Protein AF-A0A5E8VHM6-F1 (afdb_monomer)

pLDDT: mean 80.59, std 12.88, range [47.75, 95.38]

Structure (mmCIF, N/CA/C/O backbone):
data_AF-A0A5E8VHM6-F1
#
_entry.id   AF-A0A5E8VHM6-F1
#
loop_
_atom_site.group_PDB
_atom_site.id
_atom_site.type_symbol
_atom_site.label_atom_id
_atom_site.label_alt_id
_atom_site.label_comp_id
_atom_site.label_asym_id
_atom_site.label_entity_id
_atom_site.label_seq_id
_atom_site.pdbx_PDB_ins_code
_atom_site.Cartn_x
_atom_site.Cartn_y
_atom_site.Cartn_z
_atom_site.occupancy
_atom_site.B_iso_or_equiv
_atom_site.auth_seq_id
_atom_site.auth_comp_id
_atom_site.auth_asym_id
_atom_site.auth_atom_id
_atom_site.pdbx_PDB_model_num
ATOM 1 N N . MET A 1 1 ? 40.701 2.471 26.006 1.00 47.75 1 MET A N 1
ATOM 2 C CA . MET A 1 1 ? 39.304 1.970 26.008 1.00 47.75 1 MET A CA 1
ATOM 3 C C . MET A 1 1 ? 38.308 2.893 25.280 1.00 47.75 1 MET A C 1
ATOM 5 O O . MET A 1 1 ? 37.130 2.587 25.246 1.00 47.75 1 MET A O 1
ATOM 9 N N . GLN A 1 2 ? 38.757 3.964 24.609 1.00 55.69 2 GLN A N 1
ATOM 10 C CA . GLN A 1 2 ? 37.887 4.973 23.970 1.00 55.69 2 GLN A CA 1
ATOM 11 C C . GLN A 1 2 ? 37.481 4.650 22.514 1.00 55.69 2 GLN A C 1
ATOM 13 O O . GLN A 1 2 ? 36.574 5.267 21.968 1.00 55.69 2 GLN A O 1
ATOM 18 N N . ARG A 1 3 ? 38.133 3.666 21.874 1.00 55.06 3 ARG A N 1
ATOM 19 C CA . ARG A 1 3 ? 37.876 3.281 20.470 1.00 55.06 3 ARG A CA 1
ATOM 20 C C . ARG A 1 3 ? 36.715 2.293 20.294 1.00 55.06 3 ARG A C 1
ATOM 22 O O . ARG A 1 3 ? 36.226 2.139 19.184 1.00 55.06 3 ARG A O 1
ATOM 29 N N . VAL A 1 4 ? 36.261 1.655 21.377 1.00 59.56 4 VAL A N 1
ATOM 30 C CA . VAL A 1 4 ? 35.176 0.656 21.332 1.00 59.56 4 VAL A CA 1
ATOM 31 C C . VAL A 1 4 ? 33.796 1.330 21.310 1.00 59.56 4 VAL A C 1
ATOM 33 O O . VAL A 1 4 ? 32.890 0.831 20.653 1.00 59.56 4 VAL A O 1
ATOM 36 N N . SER A 1 5 ? 33.648 2.517 21.918 1.00 59.22 5 SER A N 1
ATOM 37 C CA . SER A 1 5 ? 32.377 3.266 21.915 1.00 59.22 5 SER A CA 1
ATOM 38 C C . SER A 1 5 ? 31.912 3.699 20.524 1.00 59.22 5 SER A C 1
ATOM 40 O O . SER A 1 5 ? 30.713 3.715 20.273 1.00 59.22 5 SER A O 1
ATOM 42 N N . PHE A 1 6 ? 32.827 4.021 19.605 1.00 58.91 6 PHE A N 1
ATOM 43 C CA . PHE A 1 6 ? 32.443 4.471 18.260 1.00 58.91 6 PHE A CA 1
ATOM 44 C C . PHE A 1 6 ? 31.934 3.336 17.361 1.00 58.91 6 PHE A C 1
ATOM 46 O O . PHE A 1 6 ? 31.085 3.573 16.507 1.00 58.91 6 PHE A O 1
ATOM 53 N N . LEU A 1 7 ? 32.395 2.102 17.583 1.00 60.97 7 LEU A N 1
ATOM 54 C CA . LEU A 1 7 ? 31.927 0.925 16.842 1.00 60.97 7 LEU A CA 1
ATOM 55 C C . LEU A 1 7 ? 30.479 0.554 17.189 1.00 60.97 7 LEU A C 1
ATOM 57 O O . LEU A 1 7 ? 29.762 0.045 16.335 1.00 60.97 7 LEU A O 1
ATOM 61 N N . PHE A 1 8 ? 30.028 0.857 18.408 1.00 60.47 8 PHE A N 1
ATOM 62 C CA . PHE A 1 8 ? 28.674 0.528 18.860 1.00 60.47 8 PHE A CA 1
ATOM 63 C C . PHE A 1 8 ? 27.597 1.454 18.266 1.00 60.47 8 PHE A C 1
ATOM 65 O O . PHE A 1 8 ? 26.486 1.012 17.994 1.00 60.47 8 PHE A O 1
ATOM 72 N N . LEU A 1 9 ? 27.929 2.724 18.004 1.00 61.56 9 LEU A N 1
ATOM 73 C CA . LEU A 1 9 ? 27.007 3.715 17.425 1.00 61.56 9 LEU A CA 1
ATOM 74 C C . LEU A 1 9 ? 26.716 3.485 15.931 1.00 61.56 9 LEU A C 1
ATOM 76 O O . LEU A 1 9 ? 25.637 3.830 15.460 1.00 61.56 9 LEU A O 1
ATOM 80 N N . LEU A 1 10 ? 27.642 2.864 15.196 1.00 61.25 10 LEU A N 1
ATOM 81 C CA . LEU A 1 10 ? 27.481 2.540 13.771 1.00 61.25 10 LEU A CA 1
ATOM 82 C C . LEU A 1 10 ? 26.535 1.357 13.510 1.00 61.25 10 LEU A C 1
ATOM 84 O O . LEU A 1 10 ? 26.032 1.215 12.402 1.00 61.25 10 LEU A O 1
ATOM 88 N N . LEU A 1 11 ? 26.267 0.524 14.519 1.00 58.59 11 LEU A N 1
ATOM 89 C CA . LEU A 1 11 ? 25.370 -0.631 14.403 1.00 58.59 11 LEU A CA 1
ATOM 90 C C . LEU A 1 11 ? 23.880 -0.259 14.534 1.00 58.59 11 LEU A C 1
ATOM 92 O O . LEU A 1 11 ? 23.023 -1.071 14.202 1.00 58.59 11 LEU A O 1
ATOM 96 N N . LEU A 1 12 ? 23.559 0.959 14.988 1.00 57.94 12 LEU A N 1
ATOM 97 C CA . LEU A 1 12 ? 22.182 1.404 15.252 1.00 57.94 12 LEU A CA 1
ATOM 98 C C . LEU A 1 12 ? 21.508 2.122 14.070 1.00 57.94 12 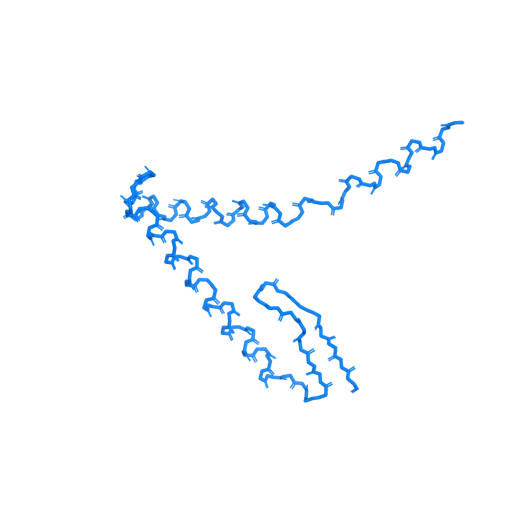LEU A C 1
ATOM 100 O O . LEU A 1 12 ? 20.304 2.354 14.113 1.00 57.94 12 LEU A O 1
ATOM 104 N N . THR A 1 13 ? 22.234 2.464 13.003 1.00 59.28 13 THR A N 1
ATOM 105 C CA . THR A 1 13 ? 21.682 3.221 11.861 1.00 59.28 13 THR A CA 1
ATOM 106 C C . THR A 1 13 ? 21.106 2.342 10.742 1.00 59.28 13 THR A C 1
ATOM 108 O O . THR A 1 13 ? 20.695 2.859 9.707 1.00 59.28 13 THR A O 1
ATOM 111 N N . GLY A 1 14 ? 21.060 1.018 10.926 1.00 58.34 14 GLY A N 1
ATOM 112 C CA . GLY A 1 14 ? 20.784 0.061 9.847 1.00 58.34 14 GLY A CA 1
ATOM 113 C C . GLY A 1 14 ? 19.376 -0.542 9.757 1.00 58.34 14 GLY A C 1
ATOM 114 O O . GLY A 1 14 ? 19.192 -1.411 8.913 1.00 58.34 14 GLY A O 1
ATOM 115 N N . CYS A 1 15 ? 18.394 -0.164 10.591 1.00 58.84 15 CYS A N 1
ATOM 116 C CA . CYS A 1 15 ? 17.138 -0.941 10.701 1.00 58.84 15 CYS A CA 1
ATOM 117 C C . CYS A 1 15 ? 15.800 -0.182 10.631 1.00 58.84 15 CYS A C 1
ATOM 119 O O . CYS A 1 15 ? 14.769 -0.836 10.706 1.00 58.84 15 CYS A O 1
ATOM 121 N N . LEU A 1 16 ? 15.751 1.146 10.464 1.00 59.53 16 LEU A N 1
ATOM 122 C CA . LEU A 1 16 ? 14.459 1.865 10.525 1.00 59.53 16 LEU A CA 1
ATOM 123 C C . LEU A 1 16 ? 13.700 2.008 9.189 1.00 59.53 16 LEU A C 1
ATOM 125 O O . LEU A 1 16 ? 12.526 2.356 9.196 1.00 59.53 16 LEU A O 1
ATOM 129 N N . GLY A 1 17 ? 14.312 1.723 8.037 1.00 67.31 17 GLY A N 1
ATOM 130 C CA . GLY A 1 17 ? 13.733 2.140 6.750 1.00 67.31 17 GLY A CA 1
ATOM 131 C C . GLY A 1 17 ? 12.483 1.378 6.287 1.00 67.31 17 GLY A C 1
ATOM 132 O O . GLY A 1 17 ? 11.637 1.952 5.605 1.00 67.31 17 GLY A O 1
ATOM 133 N N . GLU A 1 18 ? 12.355 0.090 6.606 1.00 68.44 18 GLU A N 1
ATOM 134 C CA . GLU A 1 18 ? 11.259 -0.737 6.076 1.00 68.44 18 GLU A CA 1
ATOM 135 C C . GLU A 1 18 ? 10.004 -0.654 6.953 1.00 68.44 18 GLU A C 1
ATOM 137 O O . GLU A 1 18 ? 8.898 -0.463 6.445 1.00 68.44 18 GLU A O 1
ATOM 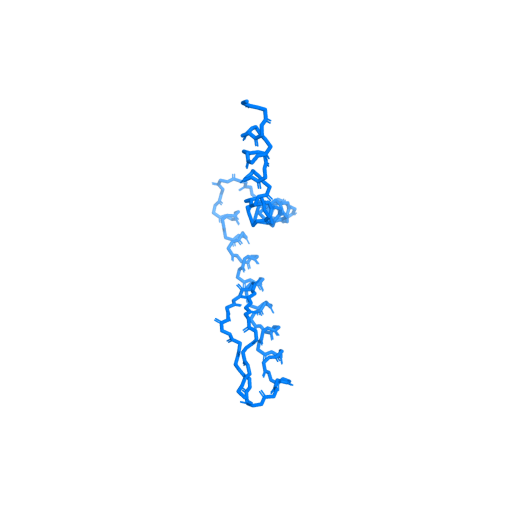142 N N . GLU A 1 19 ? 10.185 -0.680 8.274 1.00 70.62 19 GLU A N 1
ATOM 143 C CA . GLU A 1 19 ? 9.090 -0.525 9.234 1.00 70.62 19 GLU A CA 1
ATOM 144 C C . GLU A 1 19 ? 8.444 0.863 9.153 1.00 70.62 19 GLU A C 1
ATOM 146 O O . GLU A 1 19 ? 7.219 0.968 9.174 1.00 70.62 19 GLU A O 1
ATOM 151 N N . GLU A 1 20 ? 9.234 1.929 8.980 1.00 75.94 20 GLU A N 1
ATOM 152 C CA . GLU A 1 20 ? 8.705 3.288 8.806 1.00 75.94 20 GLU A CA 1
ATOM 153 C C . GLU A 1 20 ? 7.870 3.423 7.528 1.00 75.94 20 GLU A C 1
ATOM 155 O O . GLU A 1 20 ? 6.829 4.085 7.530 1.00 75.94 20 GLU A O 1
ATOM 160 N N . ARG A 1 21 ? 8.283 2.767 6.436 1.00 75.50 21 ARG A N 1
ATOM 161 C CA . ARG A 1 21 ? 7.519 2.760 5.180 1.00 75.50 21 ARG A CA 1
ATOM 162 C C . ARG A 1 21 ? 6.191 2.033 5.341 1.00 75.50 21 ARG A C 1
ATOM 164 O O . ARG A 1 21 ? 5.158 2.578 4.954 1.00 75.50 21 ARG A O 1
ATOM 171 N N . LEU A 1 22 ? 6.208 0.857 5.963 1.00 77.69 22 LEU A N 1
ATOM 172 C CA . LEU A 1 22 ? 4.995 0.091 6.253 1.00 77.69 22 LEU A CA 1
ATOM 173 C C . LEU A 1 22 ? 4.059 0.859 7.196 1.00 77.69 22 LEU A C 1
ATOM 175 O O . LEU A 1 22 ? 2.848 0.902 6.974 1.00 77.69 22 LEU A O 1
ATOM 179 N N . ALA A 1 23 ? 4.600 1.522 8.220 1.00 81.94 23 ALA A N 1
ATOM 180 C CA . ALA A 1 23 ? 3.825 2.361 9.128 1.00 81.94 23 ALA A CA 1
ATOM 181 C C . ALA A 1 23 ? 3.185 3.557 8.400 1.00 81.94 23 ALA A C 1
ATOM 183 O O . ALA A 1 23 ? 2.003 3.843 8.606 1.00 81.94 23 ALA A O 1
ATOM 184 N N . ALA A 1 24 ? 3.927 4.221 7.510 1.00 83.56 24 ALA A N 1
ATOM 185 C CA . ALA A 1 24 ? 3.419 5.338 6.719 1.00 83.56 24 ALA A CA 1
ATOM 186 C C . ALA A 1 24 ? 2.317 4.910 5.734 1.00 83.56 24 ALA A C 1
ATOM 188 O O . ALA A 1 24 ? 1.324 5.621 5.570 1.00 83.56 24 ALA A O 1
ATOM 189 N N . GLU A 1 25 ? 2.457 3.752 5.088 1.00 84.69 25 GLU A N 1
ATOM 190 C CA . GLU A 1 25 ? 1.432 3.203 4.190 1.00 84.69 25 GLU A CA 1
ATOM 191 C C . GLU A 1 25 ? 0.168 2.786 4.944 1.00 84.69 25 GLU A C 1
ATOM 193 O O . GLU A 1 25 ? -0.939 3.105 4.507 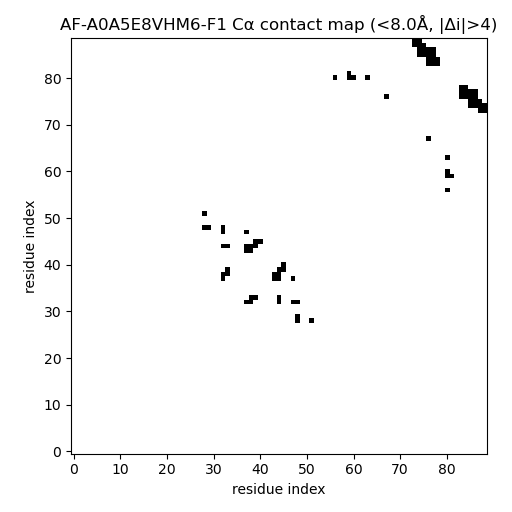1.00 84.69 25 GLU A O 1
ATOM 198 N N . ASN A 1 26 ? 0.326 2.163 6.114 1.00 85.62 26 ASN A N 1
ATOM 199 C CA . ASN A 1 26 ? -0.788 1.815 6.991 1.00 85.62 26 ASN A CA 1
ATOM 200 C C . ASN A 1 26 ? -1.554 3.057 7.466 1.00 85.62 26 ASN A C 1
ATOM 202 O O . ASN A 1 26 ? -2.783 3.049 7.495 1.00 85.62 26 ASN A O 1
ATOM 206 N N . ALA A 1 27 ? -0.849 4.139 7.808 1.00 88.69 27 ALA A N 1
ATOM 207 C CA . ALA A 1 27 ? -1.478 5.395 8.208 1.00 88.69 27 ALA A CA 1
ATOM 208 C C . ALA A 1 27 ? -2.281 6.037 7.062 1.00 88.69 27 ALA A C 1
ATOM 210 O O . ALA A 1 27 ? -3.362 6.583 7.293 1.00 88.69 27 ALA A O 1
ATOM 211 N N . LYS A 1 28 ? -1.784 5.940 5.821 1.00 89.75 28 LYS A N 1
ATOM 212 C CA . LYS A 1 28 ? -2.506 6.415 4.632 1.00 89.75 28 LYS A CA 1
ATOM 213 C C . LYS A 1 28 ? -3.791 5.627 4.390 1.00 89.75 28 LYS A C 1
ATOM 215 O O . LYS A 1 28 ? -4.833 6.245 4.183 1.00 89.75 28 LYS A O 1
ATOM 220 N N . ASP A 1 29 ? -3.738 4.297 4.466 1.00 91.81 29 ASP A N 1
ATOM 221 C CA . ASP A 1 29 ? -4.937 3.461 4.304 1.00 91.81 29 ASP A CA 1
ATOM 222 C C . ASP A 1 29 ? -5.972 3.741 5.380 1.00 91.81 29 ASP A C 1
ATOM 224 O O . ASP A 1 29 ? -7.161 3.862 5.089 1.00 91.81 29 ASP A O 1
ATOM 228 N N . ASP A 1 30 ? -5.514 3.874 6.625 1.00 92.44 30 ASP A N 1
ATOM 229 C CA . ASP A 1 30 ? -6.362 4.242 7.747 1.00 92.44 30 ASP A CA 1
ATOM 230 C C . ASP A 1 30 ? -7.109 5.544 7.449 1.00 92.44 30 ASP A C 1
ATOM 232 O O . ASP A 1 30 ? -8.332 5.597 7.580 1.00 92.44 30 ASP A O 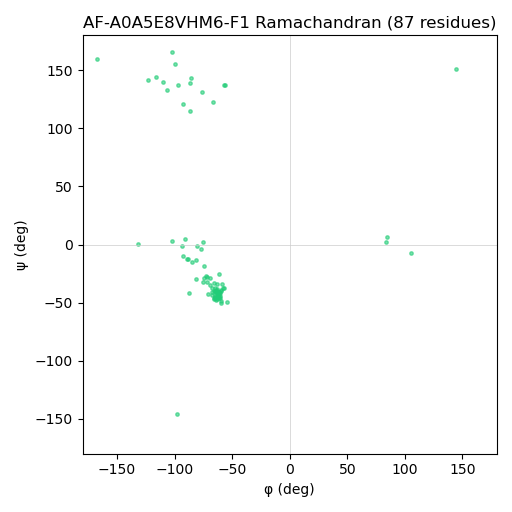1
ATOM 236 N N . GLN A 1 31 ? -6.398 6.582 7.002 1.00 93.44 31 GLN A N 1
ATOM 237 C CA . GLN A 1 31 ? -7.004 7.869 6.674 1.00 93.44 31 GLN A CA 1
ATOM 238 C C . GLN A 1 31 ? -7.987 7.768 5.496 1.00 93.44 31 GLN A C 1
ATOM 240 O O . GLN A 1 31 ? -9.064 8.370 5.551 1.00 93.44 31 GLN A O 1
ATOM 245 N N . GLN A 1 32 ? -7.663 7.000 4.452 1.00 93.81 32 GLN A N 1
ATOM 246 C CA . GLN A 1 32 ? -8.563 6.787 3.313 1.00 93.81 32 GLN A CA 1
ATOM 247 C C . GLN A 1 32 ? -9.843 6.062 3.731 1.00 93.81 32 GLN A C 1
ATOM 249 O O . GLN A 1 32 ? -10.937 6.530 3.422 1.00 93.81 32 GLN A O 1
ATOM 254 N N . CYS A 1 33 ? -9.729 4.975 4.493 1.00 94.50 33 CYS A N 1
ATOM 255 C CA . CYS A 1 33 ? -10.887 4.220 4.957 1.00 94.50 33 CYS A CA 1
ATOM 256 C C . CYS A 1 33 ? -11.781 5.033 5.894 1.00 94.50 33 CYS A C 1
ATOM 258 O O . CYS A 1 33 ? -13.003 4.987 5.758 1.00 94.50 33 CYS A O 1
ATOM 260 N N . LEU A 1 34 ? -11.190 5.836 6.784 1.00 94.00 34 LEU A N 1
ATOM 261 C CA . LEU A 1 34 ? -11.943 6.774 7.618 1.00 94.00 34 LEU A CA 1
ATOM 262 C C . LEU A 1 34 ? -12.682 7.820 6.768 1.00 94.00 34 LEU A C 1
ATOM 264 O O . LEU A 1 34 ? -13.845 8.115 7.033 1.00 94.00 34 LEU A O 1
ATOM 268 N N . THR A 1 35 ? -12.040 8.340 5.718 1.00 94.38 35 THR A N 1
ATOM 269 C CA . THR A 1 35 ? -12.651 9.308 4.786 1.00 94.38 35 THR A CA 1
ATOM 270 C C . THR A 1 35 ? -13.809 8.691 3.995 1.00 94.38 35 THR A C 1
ATOM 272 O O . THR A 1 35 ? -14.799 9.365 3.726 1.00 94.38 35 THR A O 1
ATOM 275 N N . TYR A 1 36 ? -13.733 7.398 3.673 1.00 92.19 36 TYR A N 1
ATOM 276 C CA . TYR A 1 36 ? -14.831 6.641 3.061 1.00 92.19 36 TYR A CA 1
ATOM 277 C C . TYR A 1 36 ? -15.954 6.278 4.046 1.00 92.19 36 TYR A C 1
ATOM 279 O O . TYR A 1 36 ? -16.925 5.633 3.657 1.00 92.19 36 TYR A O 1
ATOM 287 N N . GLY A 1 37 ? -15.853 6.706 5.308 1.00 92.88 37 GLY A N 1
ATOM 288 C CA . GLY A 1 37 ? -16.869 6.483 6.335 1.00 92.88 37 GLY A CA 1
ATOM 289 C C . GLY A 1 37 ? -16.757 5.133 7.043 1.00 92.88 37 GLY A C 1
ATOM 290 O O . GLY A 1 37 ? -17.622 4.799 7.852 1.00 92.88 37 GLY A O 1
ATOM 291 N N . ALA A 1 38 ? -15.701 4.357 6.782 1.00 94.69 38 ALA A N 1
ATOM 292 C CA . ALA A 1 38 ? -15.467 3.107 7.488 1.00 94.69 38 ALA A CA 1
ATOM 293 C C . ALA A 1 38 ? -14.928 3.382 8.901 1.00 94.69 38 ALA A C 1
ATOM 295 O O . ALA A 1 38 ? -13.983 4.148 9.086 1.00 94.69 38 ALA A O 1
ATOM 296 N N . GLN A 1 39 ? -15.512 2.737 9.912 1.00 94.31 39 GLN A N 1
ATOM 297 C CA . GLN A 1 39 ? -15.129 2.929 11.313 1.00 94.31 39 GLN A CA 1
ATOM 298 C C . GLN A 1 39 ? -14.161 1.843 11.779 1.00 94.31 39 GLN A C 1
ATOM 300 O O . GLN A 1 39 ? -14.365 0.660 11.499 1.00 94.31 39 GLN A O 1
ATOM 305 N N . LYS A 1 40 ? -13.124 2.224 12.533 1.00 91.69 40 LYS A N 1
ATOM 306 C CA . LYS A 1 40 ? -12.164 1.262 13.094 1.00 91.69 40 LYS A CA 1
ATOM 307 C C . LYS A 1 40 ? -12.886 0.205 13.937 1.00 91.69 40 LYS A C 1
ATOM 309 O O . LYS A 1 40 ? -13.780 0.534 14.709 1.00 91.69 40 LYS A O 1
ATOM 314 N N . GLY A 1 41 ? -12.483 -1.055 13.782 1.00 90.62 41 GLY A N 1
ATOM 315 C CA . GLY A 1 41 ? -13.096 -2.195 14.477 1.00 90.62 41 GLY A CA 1
ATOM 316 C C . GLY A 1 41 ? -14.355 -2.760 13.810 1.00 90.62 41 GLY A C 1
ATOM 317 O O . GLY A 1 41 ? -14.933 -3.703 14.336 1.00 90.62 41 GLY A O 1
ATOM 318 N N . THR A 1 42 ? -14.770 -2.220 12.660 1.00 95.19 42 THR A N 1
ATOM 319 C CA . THR A 1 42 ? -15.871 -2.775 11.858 1.00 95.19 42 THR A CA 1
ATOM 320 C C . THR A 1 42 ? -15.354 -3.601 10.683 1.00 95.19 42 THR A C 1
ATOM 322 O O . THR A 1 42 ? -14.272 -3.335 10.150 1.00 95.19 42 THR A O 1
ATOM 325 N N . ASP A 1 43 ? -16.171 -4.541 10.208 1.00 95.00 43 ASP A N 1
ATOM 326 C CA . ASP A 1 43 ? -15.875 -5.325 9.001 1.00 95.00 43 ASP A CA 1
ATOM 327 C C . ASP A 1 43 ? -15.696 -4.432 7.767 1.00 95.00 43 ASP A C 1
ATOM 329 O O . ASP A 1 43 ? -14.845 -4.694 6.918 1.00 95.00 43 ASP A O 1
ATOM 333 N N . ALA A 1 44 ? -16.446 -3.327 7.690 1.00 92.75 44 ALA A N 1
ATOM 334 C CA . ALA A 1 44 ? -16.323 -2.345 6.616 1.00 92.75 44 ALA A CA 1
ATOM 335 C C . ALA A 1 44 ? -14.913 -1.734 6.553 1.00 92.75 44 ALA A C 1
ATOM 337 O O . ALA A 1 44 ? -14.361 -1.552 5.468 1.00 92.75 44 ALA A O 1
ATOM 338 N N . TYR A 1 45 ? -14.301 -1.458 7.707 1.00 94.25 45 TYR A N 1
ATOM 339 C CA . TYR A 1 45 ? -12.936 -0.937 7.779 1.00 94.25 45 TYR A CA 1
ATOM 340 C C . TYR A 1 45 ? -11.893 -1.989 7.398 1.00 94.25 45 TYR A C 1
ATOM 342 O O . TYR A 1 45 ? -10.993 -1.689 6.613 1.00 94.25 45 TYR A O 1
ATOM 350 N N . VAL A 1 46 ? -12.044 -3.228 7.875 1.00 94.38 46 VAL A N 1
ATOM 351 C CA . VAL A 1 46 ? -11.152 -4.338 7.499 1.00 94.38 46 VAL A CA 1
ATOM 352 C C . VAL A 1 46 ? -11.202 -4.579 5.990 1.00 94.38 46 VAL A C 1
ATOM 354 O O . VAL A 1 46 ? -10.163 -4.660 5.336 1.00 94.38 46 VAL A O 1
ATOM 357 N N .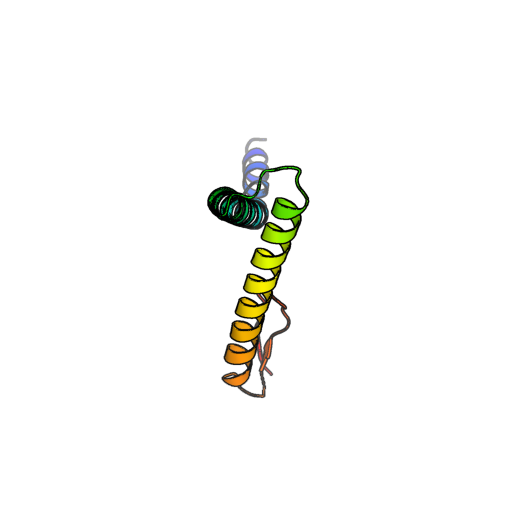 ASN A 1 47 ? -12.405 -4.616 5.418 1.00 95.12 47 ASN A N 1
ATOM 358 C CA . ASN A 1 47 ? -12.594 -4.827 3.990 1.00 95.12 47 ASN A CA 1
ATOM 359 C C . ASN A 1 47 ? -12.073 -3.648 3.152 1.00 95.12 47 ASN A C 1
ATOM 361 O O . ASN A 1 47 ? -11.490 -3.852 2.090 1.00 95.12 47 ASN A O 1
ATOM 365 N N . CYS A 1 48 ? -12.243 -2.409 3.621 1.00 95.38 48 CYS A N 1
ATOM 366 C CA . CYS A 1 48 ? -11.667 -1.241 2.956 1.00 95.38 48 CYS A CA 1
ATOM 367 C C . CYS A 1 48 ? -10.139 -1.345 2.873 1.00 95.38 48 CYS A C 1
ATOM 369 O O . CYS A 1 48 ? -9.562 -1.205 1.795 1.00 95.38 48 CYS A O 1
ATOM 371 N N . ARG A 1 49 ? -9.482 -1.671 3.990 1.00 94.81 49 ARG A N 1
ATOM 372 C CA . ARG A 1 49 ? -8.026 -1.822 4.023 1.00 94.81 49 ARG A CA 1
ATOM 373 C C . ARG A 1 49 ? -7.533 -2.951 3.125 1.00 94.81 49 ARG A C 1
ATOM 375 O O . ARG A 1 49 ? -6.581 -2.750 2.376 1.00 94.81 49 ARG A O 1
ATOM 382 N N . ALA A 1 50 ? -8.208 -4.099 3.149 1.00 93.75 50 ALA A N 1
ATOM 383 C CA . ALA A 1 50 ? -7.871 -5.225 2.283 1.00 93.75 50 ALA A CA 1
ATOM 384 C C . ALA A 1 50 ? -7.974 -4.860 0.791 1.00 93.75 50 ALA A C 1
ATOM 386 O O . ALA A 1 50 ? -7.114 -5.239 -0.002 1.00 93.75 50 ALA A O 1
ATOM 387 N N . GLN A 1 51 ? -8.994 -4.087 0.405 1.00 93.69 51 GLN A N 1
ATOM 388 C CA . GLN A 1 51 ? -9.158 -3.621 -0.973 1.00 93.69 51 GLN A CA 1
ATOM 389 C C . GLN A 1 51 ? -8.070 -2.628 -1.391 1.00 93.69 51 GLN A C 1
ATOM 391 O O . GLN A 1 51 ? -7.526 -2.761 -2.487 1.00 93.69 51 GLN A O 1
ATOM 396 N N . LEU A 1 52 ? -7.719 -1.666 -0.532 1.00 93.25 52 LEU A N 1
ATOM 397 C 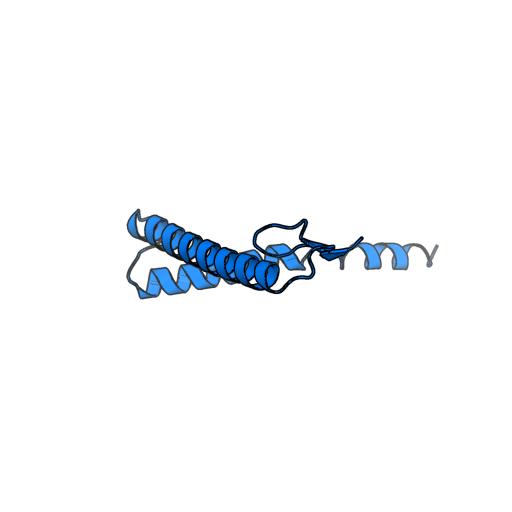CA . LEU A 1 52 ? -6.636 -0.715 -0.809 1.00 93.25 52 LEU A CA 1
ATOM 398 C C . LEU A 1 52 ? -5.288 -1.427 -0.964 1.00 93.25 52 LEU A C 1
ATOM 400 O O . LEU A 1 52 ? -4.538 -1.151 -1.902 1.00 93.25 52 LEU A O 1
ATOM 404 N N . GLU A 1 53 ? -5.004 -2.397 -0.096 1.00 90.94 53 GLU A N 1
ATOM 405 C CA . GLU A 1 53 ? -3.798 -3.210 -0.195 1.00 90.94 53 GLU A CA 1
ATOM 406 C C . GLU A 1 53 ? -3.768 -4.038 -1.487 1.00 90.94 53 GLU A C 1
ATOM 408 O O . GLU A 1 53 ? -2.761 -4.039 -2.200 1.00 90.94 53 GLU A O 1
ATOM 413 N N . ALA A 1 54 ? -4.873 -4.706 -1.829 1.00 90.88 54 ALA A N 1
ATOM 414 C CA . ALA A 1 54 ? -4.982 -5.479 -3.061 1.00 90.88 54 ALA A CA 1
ATOM 415 C C . ALA A 1 54 ? -4.785 -4.600 -4.306 1.00 90.88 54 ALA A C 1
ATOM 417 O O . ALA A 1 54 ? -4.031 -4.977 -5.205 1.00 90.88 54 ALA A O 1
ATOM 418 N N . ALA A 1 55 ? -5.399 -3.413 -4.337 1.00 90.12 55 ALA A N 1
ATOM 419 C CA . ALA A 1 55 ? -5.256 -2.458 -5.432 1.00 90.12 55 ALA A CA 1
ATOM 420 C C . ALA A 1 55 ? -3.797 -2.011 -5.616 1.00 90.12 55 ALA A C 1
ATOM 422 O O . ALA A 1 55 ? -3.301 -1.964 -6.743 1.00 90.12 55 ALA A O 1
ATOM 423 N N . ARG A 1 56 ? -3.071 -1.749 -4.521 1.00 87.50 56 ARG A N 1
ATOM 424 C CA . ARG A 1 56 ? -1.641 -1.411 -4.596 1.00 87.50 56 ARG A CA 1
ATOM 425 C C . ARG A 1 56 ? -0.796 -2.567 -5.103 1.00 87.50 56 ARG A C 1
ATOM 427 O O . ARG A 1 56 ? -0.022 -2.374 -6.033 1.00 87.50 56 ARG A O 1
ATOM 434 N N . ARG A 1 57 ? -0.991 -3.782 -4.579 1.00 86.06 57 ARG A N 1
ATOM 435 C CA . ARG A 1 57 ? -0.261 -4.964 -5.070 1.00 86.06 57 ARG A CA 1
ATOM 436 C C . ARG A 1 57 ? -0.500 -5.195 -6.561 1.00 86.06 57 ARG A C 1
ATOM 438 O O . ARG A 1 57 ? 0.423 -5.564 -7.281 1.00 86.06 57 ARG A O 1
ATOM 445 N N . GLN A 1 58 ? -1.716 -4.958 -7.045 1.00 87.94 58 GLN A N 1
ATOM 446 C CA . GLN A 1 58 ? -2.021 -5.033 -8.474 1.00 87.94 58 GLN A CA 1
ATOM 447 C C . GLN A 1 58 ? -1.270 -3.963 -9.278 1.00 87.94 58 GLN A C 1
ATOM 449 O O . GLN A 1 58 ? -0.669 -4.294 -10.301 1.00 87.94 58 GLN A O 1
ATOM 454 N N . ALA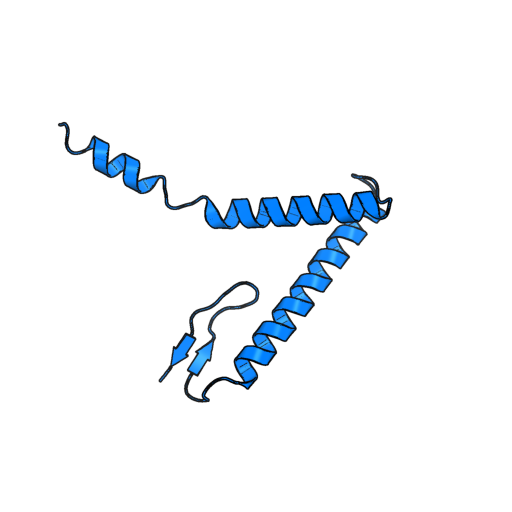 A 1 59 ? -1.252 -2.714 -8.806 1.00 87.69 59 ALA A N 1
ATOM 455 C CA . ALA A 1 59 ? -0.510 -1.629 -9.447 1.00 87.69 59 ALA A CA 1
ATOM 456 C C . ALA A 1 59 ? 1.003 -1.910 -9.489 1.00 87.69 59 ALA A C 1
ATOM 458 O O . ALA A 1 59 ? 1.626 -1.790 -10.545 1.00 87.69 59 ALA A O 1
ATOM 459 N N . ASP A 1 60 ? 1.579 -2.373 -8.380 1.00 86.56 60 ASP A N 1
ATOM 460 C CA . ASP A 1 60 ? 2.991 -2.746 -8.297 1.00 86.56 60 ASP A CA 1
ATOM 461 C C . ASP A 1 60 ? 3.319 -3.925 -9.217 1.00 86.56 60 ASP A C 1
ATOM 463 O O . ASP A 1 60 ? 4.342 -3.923 -9.900 1.00 86.56 60 ASP A O 1
ATOM 467 N N . GLY A 1 61 ? 2.432 -4.919 -9.298 1.00 83.94 61 GLY A N 1
ATOM 468 C CA . GLY A 1 61 ? 2.581 -6.051 -10.213 1.00 83.94 61 GLY A CA 1
ATOM 469 C C . GLY A 1 61 ? 2.590 -5.639 -11.668 1.00 83.94 61 GLY A C 1
ATOM 470 O O . GLY A 1 61 ? 3.443 -6.095 -12.428 1.00 83.94 61 GLY A O 1
ATOM 471 N N . ALA A 1 62 ? 1.671 -4.754 -12.046 1.00 86.38 62 ALA A N 1
ATOM 472 C CA . ALA A 1 62 ? 1.616 -4.205 -13.391 1.00 86.38 62 ALA A CA 1
ATOM 473 C C . ALA A 1 62 ? 2.896 -3.423 -13.724 1.00 86.38 62 ALA A C 1
ATOM 475 O O . ALA A 1 62 ? 3.465 -3.616 -14.798 1.00 86.38 62 ALA A O 1
ATOM 476 N N . LEU A 1 63 ? 3.404 -2.611 -12.790 1.00 85.00 63 LEU A N 1
ATOM 477 C CA . LEU A 1 63 ? 4.665 -1.880 -12.955 1.00 85.00 63 LEU A CA 1
ATOM 478 C C . LEU A 1 63 ? 5.874 -2.814 -13.089 1.00 85.00 63 LEU A C 1
ATOM 480 O O . LEU A 1 63 ? 6.731 -2.603 -13.948 1.00 85.00 63 LEU A O 1
ATOM 484 N N . VAL A 1 64 ? 5.959 -3.855 -12.258 1.00 83.62 64 VAL A N 1
ATOM 485 C CA . VAL A 1 64 ? 7.040 -4.848 -12.329 1.00 83.62 64 VAL A CA 1
ATOM 486 C C . VAL A 1 64 ? 6.973 -5.622 -13.644 1.00 83.62 64 VAL A C 1
ATOM 488 O O . VAL A 1 64 ? 8.003 -5.803 -14.294 1.00 83.62 64 VAL A O 1
ATOM 491 N N . ALA A 1 65 ? 5.780 -6.040 -14.069 1.00 83.88 65 ALA A N 1
ATOM 492 C CA . ALA A 1 65 ? 5.578 -6.723 -15.342 1.00 83.88 65 ALA A CA 1
ATOM 493 C C . ALA A 1 65 ? 5.978 -5.838 -16.532 1.00 83.88 65 ALA A C 1
ATOM 495 O O . ALA A 1 65 ? 6.727 -6.297 -17.392 1.00 83.88 65 ALA A O 1
ATOM 496 N N . ALA A 1 66 ? 5.562 -4.567 -16.544 1.00 84.06 66 ALA A N 1
ATOM 497 C CA . ALA A 1 66 ? 5.937 -3.605 -17.579 1.00 84.06 66 ALA A CA 1
ATOM 498 C C . ALA A 1 66 ? 7.460 -3.412 -17.644 1.00 84.06 66 ALA A C 1
ATOM 500 O O . ALA A 1 66 ? 8.067 -3.633 -18.689 1.00 84.06 66 ALA A O 1
ATOM 501 N N . ARG A 1 67 ? 8.111 -3.149 -16.501 1.00 82.50 67 ARG A N 1
ATOM 502 C CA . ARG A 1 67 ? 9.578 -3.029 -16.426 1.00 82.50 67 ARG A CA 1
ATOM 503 C C . ARG A 1 67 ? 10.287 -4.289 -16.934 1.00 82.50 67 ARG A C 1
ATOM 505 O O . ARG A 1 67 ? 11.351 -4.200 -17.542 1.00 82.50 67 ARG A O 1
ATOM 512 N N . ASN A 1 68 ? 9.738 -5.469 -16.650 1.00 79.69 68 ASN A N 1
ATOM 513 C CA . ASN A 1 68 ? 10.305 -6.727 -17.125 1.00 79.69 68 ASN A CA 1
ATOM 514 C C . ASN A 1 68 ? 10.104 -6.934 -18.636 1.00 79.69 68 ASN A C 1
ATOM 516 O O . ASN A 1 68 ? 10.948 -7.580 -19.250 1.00 79.69 68 ASN A O 1
ATOM 520 N N . ALA A 1 69 ? 9.053 -6.372 -19.241 1.00 82.69 69 ALA A N 1
ATOM 521 C CA . ALA A 1 69 ? 8.832 -6.429 -20.687 1.00 82.69 69 ALA A CA 1
ATOM 522 C C . ALA A 1 69 ? 9.855 -5.591 -21.479 1.00 82.69 69 ALA A C 1
ATOM 524 O O . ALA A 1 69 ? 10.287 -6.013 -22.549 1.00 82.69 69 ALA A O 1
ATOM 525 N N . GLU A 1 70 ? 10.297 -4.450 -20.942 1.00 83.50 70 GLU A N 1
ATOM 526 C CA . GLU A 1 70 ? 11.337 -3.597 -21.552 1.00 83.50 70 GLU A CA 1
ATOM 527 C C . GLU A 1 70 ? 12.775 -4.118 -21.370 1.00 83.50 70 GLU A C 1
ATOM 529 O O . GLU A 1 70 ? 13.743 -3.531 -21.859 1.00 83.50 70 GLU A O 1
ATOM 534 N N . ARG A 1 71 ? 12.950 -5.212 -20.635 1.00 81.31 71 ARG A N 1
ATOM 535 C CA . ARG A 1 71 ? 14.248 -5.649 -20.126 1.00 81.31 71 ARG A CA 1
ATOM 536 C C . ARG A 1 71 ? 15.024 -6.499 -21.140 1.00 81.31 71 ARG A C 1
ATOM 538 O O . ARG A 1 71 ? 14.428 -7.354 -21.799 1.00 81.31 71 ARG A O 1
ATOM 545 N N . PRO A 1 72 ? 16.363 -6.364 -21.220 1.00 84.62 72 PRO A N 1
ATOM 546 C CA . PRO A 1 72 ? 17.187 -7.257 -22.029 1.00 84.62 72 PRO A CA 1
ATOM 547 C C . PRO A 1 72 ? 17.002 -8.727 -21.629 1.00 84.62 72 PRO A C 1
ATOM 549 O O . PRO A 1 72 ? 16.976 -9.056 -20.442 1.00 84.62 72 PRO A O 1
ATOM 552 N N . ARG A 1 73 ? 16.910 -9.623 -22.623 1.00 83.25 73 ARG A N 1
ATOM 553 C CA . ARG A 1 73 ? 16.633 -11.062 -22.419 1.00 83.25 73 ARG A CA 1
ATOM 554 C C . ARG A 1 73 ? 17.684 -11.793 -21.580 1.00 83.25 73 ARG A C 1
ATOM 556 O O . ARG A 1 73 ? 17.370 -12.819 -20.990 1.00 83.25 73 ARG A O 1
ATOM 563 N N . ASN A 1 74 ? 18.918 -11.295 -21.545 1.00 88.88 74 ASN A N 1
ATOM 564 C CA . ASN A 1 74 ? 20.004 -11.864 -20.744 1.00 88.88 74 ASN A CA 1
ATOM 565 C C . ASN A 1 74 ? 19.944 -11.444 -19.272 1.00 88.88 74 ASN A C 1
ATOM 567 O O . ASN A 1 74 ? 20.776 -11.874 -18.477 1.00 88.88 74 ASN A O 1
ATOM 571 N N . CYS A 1 75 ? 18.976 -10.615 -18.897 1.00 84.69 75 CYS A N 1
ATOM 572 C CA . CYS A 1 75 ? 18.804 -10.197 -17.531 1.00 84.69 75 CYS A CA 1
ATOM 573 C C . CYS A 1 75 ? 17.526 -10.834 -16.951 1.00 84.69 75 CYS A C 1
ATOM 575 O O . CYS A 1 75 ? 16.450 -10.689 -17.534 1.00 84.69 75 CYS A O 1
ATOM 577 N N . VAL A 1 76 ? 17.564 -11.292 -15.682 1.00 85.81 76 VAL A N 1
ATOM 578 C CA . VAL A 1 76 ? 16.361 -11.571 -14.841 1.00 85.81 76 VAL A CA 1
ATOM 579 C C . VAL A 1 76 ? 16.242 -10.677 -13.583 1.00 85.81 76 VAL A C 1
ATOM 581 O O . VAL A 1 76 ? 17.260 -10.227 -13.046 1.00 85.81 76 VAL A O 1
ATOM 584 N N . ASN A 1 77 ? 15.018 -10.283 -13.182 1.00 80.44 77 ASN A N 1
ATOM 585 C CA . ASN A 1 77 ? 14.768 -9.596 -11.902 1.00 80.44 77 ASN A CA 1
ATOM 586 C C . ASN A 1 77 ? 14.426 -10.675 -10.886 1.00 80.44 77 ASN A C 1
ATOM 588 O O . ASN A 1 77 ? 13.493 -11.438 -11.113 1.00 80.44 77 ASN A O 1
ATOM 592 N N . THR A 1 78 ? 15.198 -10.763 -9.810 1.00 80.12 78 THR A N 1
ATOM 593 C CA . THR A 1 78 ? 15.033 -11.825 -8.811 1.00 80.12 78 THR A CA 1
ATOM 594 C C . THR A 1 78 ? 14.131 -11.433 -7.642 1.00 80.12 78 THR A C 1
ATOM 596 O O . THR A 1 78 ? 13.941 -12.248 -6.746 1.00 80.12 78 THR A O 1
ATOM 599 N N . GLY A 1 79 ? 13.602 -10.206 -7.605 1.00 72.31 79 GLY A N 1
ATOM 600 C CA . GLY A 1 79 ? 12.696 -9.753 -6.547 1.00 72.31 79 GLY A CA 1
ATOM 601 C C . GLY A 1 79 ? 11.225 -9.736 -6.957 1.00 72.31 79 GLY A C 1
ATOM 602 O O . GLY A 1 79 ? 10.882 -9.826 -8.136 1.00 72.31 79 GLY A O 1
ATOM 603 N N . GLY A 1 80 ? 10.359 -9.630 -5.948 1.00 69.81 80 GLY A N 1
ATOM 604 C CA . GLY A 1 80 ? 8.904 -9.574 -6.095 1.00 69.81 80 GLY A CA 1
ATOM 605 C C . GLY A 1 80 ? 8.346 -8.148 -6.063 1.00 69.81 80 GLY A C 1
ATOM 606 O O . GLY A 1 80 ? 8.973 -7.191 -6.521 1.00 69.81 80 GLY A O 1
ATOM 607 N N . TYR A 1 81 ? 7.144 -8.011 -5.502 1.00 64.62 81 TYR A N 1
ATOM 608 C CA . TYR A 1 81 ? 6.491 -6.724 -5.260 1.00 64.62 81 TYR A CA 1
ATOM 609 C C . TYR A 1 81 ? 7.284 -5.935 -4.209 1.00 64.62 81 TYR A C 1
ATOM 611 O O . TYR A 1 81 ? 7.503 -6.431 -3.108 1.00 64.62 81 TYR A O 1
ATOM 619 N N . GLY A 1 82 ? 7.735 -4.728 -4.556 1.00 62.56 82 GLY A N 1
ATOM 620 C CA . GLY A 1 82 ? 8.435 -3.831 -3.625 1.00 62.56 82 GLY A CA 1
ATOM 621 C C . GLY A 1 82 ? 9.951 -3.703 -3.816 1.00 62.56 82 GLY A C 1
ATOM 622 O O . GLY A 1 82 ? 10.549 -2.807 -3.223 1.00 62.56 82 GLY A O 1
ATOM 623 N N . GLY A 1 83 ? 10.577 -4.503 -4.686 1.00 68.56 83 GLY A N 1
ATOM 624 C CA . GLY A 1 83 ? 11.992 -4.329 -5.033 1.00 68.56 83 GLY A CA 1
ATOM 625 C C . GLY A 1 83 ? 12.739 -5.635 -5.284 1.00 68.56 83 GLY A C 1
ATOM 626 O O . GLY A 1 83 ? 12.409 -6.682 -4.736 1.00 68.56 83 GLY A O 1
ATOM 627 N N . GLY A 1 84 ? 13.761 -5.566 -6.138 1.00 73.38 84 GLY A N 1
ATOM 628 C CA . GLY A 1 84 ? 14.568 -6.714 -6.539 1.00 73.38 84 GLY A CA 1
ATOM 629 C C . GLY A 1 84 ? 15.841 -6.306 -7.263 1.00 73.38 84 GLY A C 1
ATOM 630 O O . GLY A 1 84 ? 15.935 -5.198 -7.796 1.00 73.38 84 GLY A O 1
ATOM 631 N N . SER A 1 85 ? 16.812 -7.213 -7.295 1.00 81.38 85 SER A N 1
ATOM 632 C CA . SER A 1 85 ? 18.083 -7.001 -7.985 1.00 81.38 85 SER A CA 1
ATOM 633 C C . SER A 1 85 ? 17.977 -7.400 -9.453 1.00 81.38 85 SER A C 1
ATOM 635 O O . SER A 1 85 ? 17.373 -8.418 -9.806 1.00 81.38 85 SER A O 1
ATOM 637 N N . ILE A 1 86 ? 18.578 -6.593 -10.328 1.00 84.19 86 ILE A N 1
ATOM 638 C CA . ILE A 1 86 ? 18.745 -6.947 -11.736 1.00 84.19 86 ILE A CA 1
ATOM 639 C C . ILE A 1 86 ? 20.037 -7.757 -11.865 1.00 84.19 86 ILE A C 1
ATOM 641 O O . ILE A 1 86 ? 21.114 -7.221 -11.629 1.00 84.19 86 ILE A O 1
ATOM 645 N N . ILE A 1 87 ? 19.930 -9.029 -12.252 1.00 82.38 87 ILE A N 1
ATOM 646 C CA . ILE A 1 87 ? 21.089 -9.858 -12.602 1.00 82.38 87 ILE A CA 1
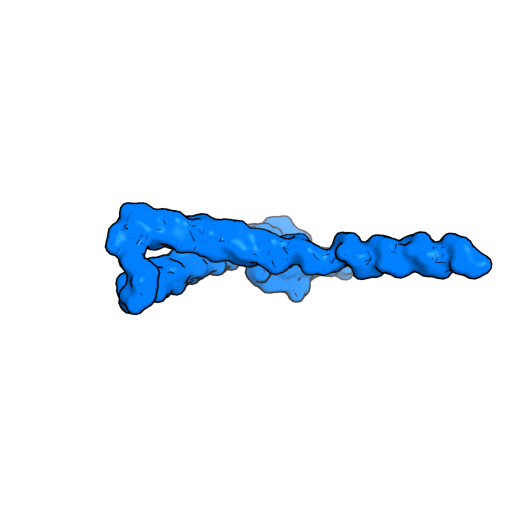ATOM 647 C C . ILE A 1 87 ? 21.096 -10.033 -14.115 1.00 82.38 87 ILE A C 1
ATOM 649 O O . ILE A 1 87 ? 20.052 -10.339 -14.692 1.00 82.38 87 ILE A O 1
ATOM 653 N N . CYS A 1 88 ? 22.254 -9.831 -14.738 1.00 88.88 88 CYS A N 1
ATOM 654 C CA . CYS A 1 88 ? 22.486 -10.002 -16.169 1.00 88.88 88 CYS A CA 1
ATOM 655 C C . CYS A 1 88 ? 23.618 -11.007 -16.391 1.00 88.88 88 CYS A C 1
ATOM 657 O O . CYS A 1 88 ? 24.578 -11.008 -15.620 1.00 88.88 88 CYS A O 1
ATOM 659 N N . ASN A 1 89 ? 23.475 -11.849 -17.416 1.00 81.00 89 ASN A N 1
ATOM 660 C CA . ASN A 1 89 ? 24.510 -12.758 -17.915 1.00 81.00 89 ASN A CA 1
ATOM 661 C C . ASN A 1 89 ? 25.252 -12.115 -19.089 1.00 81.00 89 ASN A C 1
ATOM 663 O O . ASN A 1 89 ? 24.551 -11.617 -20.006 1.00 81.00 89 ASN A O 1
#

Mean predicted aligned error: 11.09 Å

Solvent-accessible surface area (backbone atoms only — not comparable to full-atom values): 5358 Å² total; per-residue (Å²): 130,76,74,60,62,63,63,60,63,68,68,70,78,79,72,62,74,64,62,52,51,54,51,53,53,51,52,50,46,50,53,50,28,46,73,74,70,30,49,88,95,38,71,63,26,55,52,43,45,54,50,54,52,50,52,48,55,51,52,46,46,52,51,53,51,52,57,57,70,78,44,62,88,57,44,52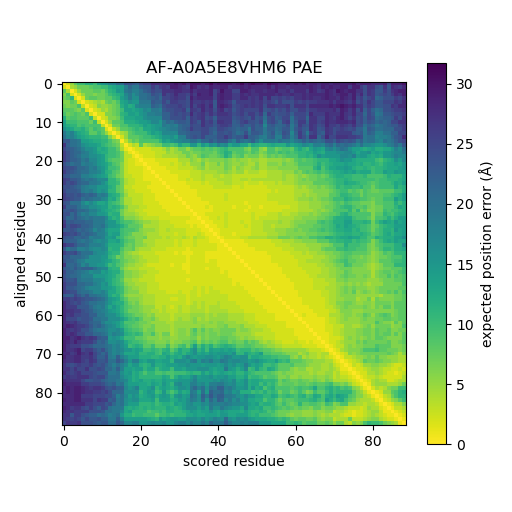,70,80,40,66,85,93,60,60,58,81,46,69,111

Foldseek 3Di:
DPVVVVVVVVVPPPPDDPVVVVVVVVVVQQVVQVVVVHDPPDPSSVVSSVVVVVVLLVVQQVVVVVVVVPDDPQWDFPDHRPDTDIDGD

Radius of gyration: 19.99 Å; Cα contacts (8 Å, |Δi|>4): 44; chains: 1; bounding box: 56×22×48 Å

Sequence (89 aa):
MQRVSFLFLLLLTGCLGEEERLAAENAKDDQQCLTYGAQKGTDAYVNCRAQLEAARRQADGALVAARNAERPRNCVNTGGYGGGSIICN

Secondary structure (DSSP, 8-state):
--SHHHHHHTTSSSSSHHHHHHHHHHHHHHHHHHHTTPPTTSHHHHHHHHHHHHHHHHHHHHHHHHHHHTS-TTEEE--BTTB--EEE-